Protein AF-A0A661MQ42-F1 (afdb_monomer)

pLDDT: mean 86.39, std 15.48, range [38.09, 98.25]

Radius of gyration: 17.0 Å; Cα contacts (8 Å, |Δi|>4): 40; chains: 1; bounding box: 47×25×42 Å

Foldseek 3Di:
DVVVVVVVCVVCVVDVVFKDKDDDDDDWDWDPVDPDIDTDDDPDIDIDTDDPDPPPPDD

Nearest PDB structures (foldseek):
  1c4p-assembly1_B  TM=2.933E-01  e=4.175E+00  Streptococcus dysgalactiae subsp. equisimilis

Sequence (59 aa):
NAFAILQMKTIFGVLLNNYDFELVGDPMDTDFGRIVLGPKPPINVRYRKRGTSDARVSA

Secondary structure (DSSP, 8-state):
-HHHHHHHHHHHHHHHHHEEEEE-SSPPPEETTSSS-EEPSP--EEEEEPPS-S-S---

Structure (mmCIF, N/CA/C/O backbone):
data_AF-A0A661MQ42-F1
#
_entry.id   AF-A0A661MQ42-F1
#
loop_
_atom_site.group_PDB
_atom_site.id
_atom_site.type_symbol
_atom_site.label_atom_id
_atom_site.label_alt_id
_atom_site.label_comp_id
_atom_site.label_asym_id
_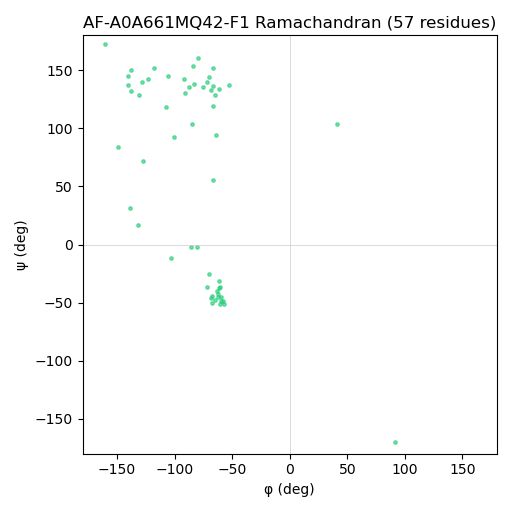atom_site.label_entity_id
_atom_site.label_seq_id
_atom_site.pdbx_PDB_ins_code
_atom_site.Cartn_x
_atom_site.Cartn_y
_atom_site.Cartn_z
_atom_site.occupancy
_atom_site.B_iso_or_equiv
_atom_site.auth_seq_id
_atom_site.auth_comp_id
_atom_site.auth_asym_id
_atom_site.auth_atom_id
_atom_site.pdbx_PDB_model_num
ATOM 1 N N . ASN A 1 1 ? 16.734 8.465 5.408 1.00 76.56 1 ASN A N 1
ATOM 2 C CA . ASN A 1 1 ? 15.879 9.672 5.392 1.00 76.56 1 ASN A CA 1
ATOM 3 C C . ASN A 1 1 ? 14.774 9.498 6.433 1.00 76.56 1 ASN A C 1
ATOM 5 O O . ASN A 1 1 ? 13.944 8.612 6.261 1.00 76.56 1 ASN A O 1
ATOM 9 N N . ALA A 1 2 ? 14.791 10.269 7.525 1.00 92.31 2 ALA A N 1
ATOM 10 C CA . ALA A 1 2 ? 13.831 10.120 8.628 1.00 92.31 2 ALA A CA 1
ATOM 11 C C . ALA A 1 2 ? 12.374 10.365 8.191 1.00 92.31 2 ALA A C 1
ATOM 13 O O . ALA A 1 2 ? 11.463 9.702 8.681 1.00 92.31 2 ALA A O 1
ATOM 14 N N . PHE A 1 3 ? 12.169 11.243 7.205 1.00 96.31 3 PHE A N 1
ATOM 15 C CA . PHE A 1 3 ? 10.853 11.541 6.648 1.00 96.31 3 PHE A CA 1
ATOM 16 C C . PHE A 1 3 ? 10.200 10.317 5.991 1.00 96.31 3 PHE A C 1
ATOM 18 O O . PHE A 1 3 ? 9.048 10.012 6.279 1.00 96.31 3 PHE A O 1
ATOM 25 N N . ALA A 1 4 ? 10.950 9.560 5.182 1.00 96.19 4 ALA A N 1
ATOM 26 C CA . ALA A 1 4 ? 10.432 8.363 4.513 1.00 96.19 4 ALA A CA 1
ATOM 27 C C . ALA A 1 4 ? 9.978 7.289 5.518 1.00 96.19 4 ALA A C 1
ATOM 29 O O . ALA A 1 4 ? 8.959 6.629 5.324 1.00 96.19 4 ALA A O 1
ATOM 30 N N . ILE A 1 5 ? 10.711 7.143 6.626 1.00 97.38 5 ILE A N 1
ATOM 31 C CA . ILE A 1 5 ? 10.360 6.198 7.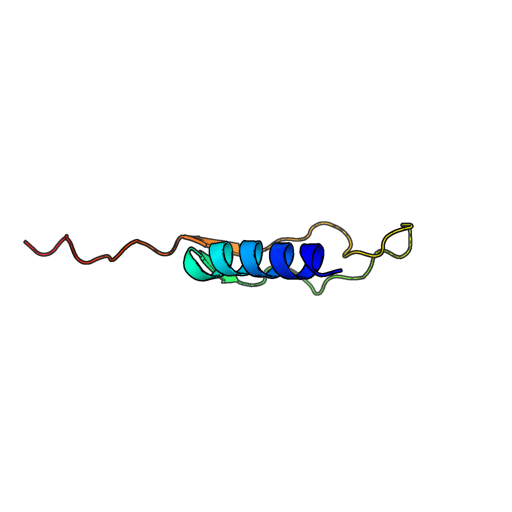692 1.00 97.38 5 ILE A CA 1
ATOM 32 C C . ILE A 1 5 ? 9.085 6.650 8.405 1.00 97.38 5 ILE A C 1
ATOM 34 O O . ILE A 1 5 ? 8.191 5.832 8.621 1.00 97.38 5 ILE A O 1
ATOM 38 N N . LEU A 1 6 ? 8.991 7.938 8.754 1.00 97.62 6 LEU A N 1
ATOM 39 C CA . LEU A 1 6 ? 7.791 8.504 9.367 1.00 97.62 6 LEU A CA 1
ATOM 40 C C . LEU A 1 6 ? 6.575 8.301 8.459 1.00 97.62 6 LEU A C 1
ATOM 42 O O . LEU A 1 6 ? 5.569 7.765 8.909 1.00 97.62 6 LEU A O 1
ATOM 46 N N . GLN A 1 7 ? 6.699 8.639 7.175 1.00 97.44 7 GLN A N 1
ATOM 47 C CA . GLN A 1 7 ? 5.627 8.504 6.194 1.00 97.44 7 GLN A CA 1
ATOM 48 C C . GLN A 1 7 ? 5.111 7.064 6.105 1.00 97.44 7 GLN A C 1
ATOM 50 O O . GLN A 1 7 ? 3.907 6.842 6.235 1.00 97.44 7 GLN A O 1
ATOM 55 N N . MET A 1 8 ? 6.006 6.083 5.936 1.00 97.44 8 MET A N 1
ATOM 56 C CA . MET A 1 8 ? 5.605 4.674 5.877 1.00 97.44 8 MET A CA 1
ATOM 57 C C . MET A 1 8 ? 4.895 4.247 7.162 1.00 97.44 8 MET A C 1
ATOM 59 O O . MET A 1 8 ? 3.806 3.681 7.103 1.00 97.44 8 MET A O 1
ATOM 63 N N . LYS A 1 9 ? 5.466 4.561 8.331 1.00 97.75 9 LYS A N 1
ATOM 64 C CA . LYS A 1 9 ? 4.874 4.182 9.621 1.00 97.75 9 LYS A CA 1
ATOM 65 C C . LYS A 1 9 ? 3.504 4.812 9.841 1.00 97.75 9 LYS A C 1
ATOM 67 O O . LYS A 1 9 ? 2.599 4.123 10.302 1.00 97.75 9 LYS A O 1
ATOM 72 N N . THR A 1 10 ? 3.336 6.087 9.500 1.00 98.25 10 THR A N 1
ATOM 73 C CA . THR A 1 10 ? 2.054 6.782 9.640 1.00 98.25 10 THR A CA 1
ATOM 74 C C . THR A 1 10 ? 0.998 6.175 8.723 1.00 98.25 10 THR A C 1
ATOM 76 O O . THR A 1 10 ? -0.094 5.861 9.195 1.00 98.25 10 THR A O 1
ATOM 79 N N . ILE A 1 11 ? 1.322 5.946 7.443 1.00 98.06 11 ILE A N 1
ATOM 80 C CA . ILE A 1 11 ? 0.388 5.334 6.487 1.00 98.06 11 ILE A CA 1
ATOM 81 C C . ILE A 1 11 ? -0.013 3.931 6.962 1.00 98.06 11 ILE A C 1
ATOM 83 O O . ILE A 1 11 ? -1.205 3.649 7.091 1.00 98.06 11 ILE A O 1
ATOM 87 N N . PHE A 1 12 ? 0.956 3.071 7.294 1.00 97.12 12 PHE A N 1
ATOM 88 C CA . PHE A 1 12 ? 0.664 1.716 7.771 1.00 97.12 12 PHE A CA 1
ATOM 89 C C . PHE A 1 12 ? -0.107 1.712 9.093 1.00 97.12 12 PHE A C 1
ATOM 91 O O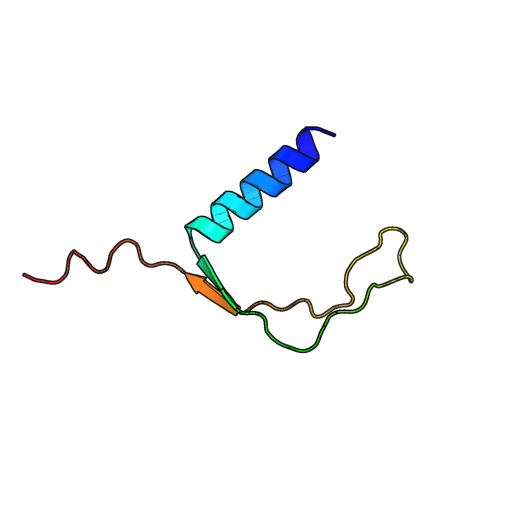 . PHE A 1 12 ? -1.042 0.930 9.236 1.00 97.12 12 PHE A O 1
ATOM 98 N N . GLY A 1 13 ? 0.223 2.601 10.032 1.00 97.81 13 GLY A N 1
ATOM 99 C CA . GLY A 1 13 ? -0.481 2.709 11.310 1.00 97.81 13 GLY A CA 1
ATOM 100 C C . GLY A 1 13 ? -1.965 3.031 11.136 1.00 97.81 13 GLY A C 1
ATOM 101 O O . GLY A 1 13 ? -2.810 2.369 11.733 1.00 97.81 13 GLY A O 1
ATOM 102 N N . VAL A 1 14 ? -2.302 3.991 10.268 1.00 96.88 14 VAL A N 1
ATOM 103 C CA . VAL A 1 14 ? -3.703 4.351 9.984 1.00 96.88 14 VAL A CA 1
ATOM 104 C C . VAL A 1 14 ? -4.437 3.218 9.267 1.00 96.88 14 VAL A C 1
ATOM 106 O O . VAL A 1 14 ? -5.576 2.903 9.617 1.00 96.88 14 VAL A O 1
ATOM 109 N N . LEU A 1 15 ? -3.805 2.602 8.265 1.00 96.62 15 LEU A N 1
ATOM 110 C CA . LEU A 1 15 ? -4.434 1.550 7.470 1.00 96.62 15 LEU A CA 1
ATOM 111 C C . LEU A 1 15 ? -4.688 0.287 8.300 1.00 96.62 15 LEU A C 1
ATOM 113 O O . LEU A 1 15 ? -5.818 -0.193 8.338 1.00 96.62 15 LEU A O 1
ATOM 117 N N . LEU A 1 16 ? -3.681 -0.208 9.019 1.00 95.19 16 LEU A N 1
ATOM 118 C CA . LEU A 1 16 ? -3.788 -1.437 9.814 1.00 95.19 16 LEU A CA 1
ATOM 119 C C . LEU A 1 16 ? -4.682 -1.275 11.051 1.00 95.19 16 LEU A C 1
ATOM 121 O O . LEU A 1 16 ? -5.257 -2.254 11.524 1.00 95.19 16 LEU A O 1
ATOM 125 N N . ASN A 1 17 ? -4.828 -0.056 11.581 1.00 95.44 17 ASN A N 1
ATOM 126 C CA . ASN A 1 17 ? -5.760 0.203 12.678 1.00 95.44 17 ASN A CA 1
ATOM 127 C C . ASN A 1 17 ? -7.224 0.147 12.220 1.00 95.44 17 ASN A C 1
ATOM 129 O O . ASN A 1 17 ? -8.087 -0.318 12.960 1.00 95.44 17 ASN A O 1
ATOM 133 N N . ASN A 1 18 ? -7.501 0.624 11.004 1.00 96.06 18 ASN A N 1
ATOM 134 C CA . ASN A 1 18 ? -8.863 0.872 10.535 1.00 96.06 18 ASN A CA 1
ATOM 135 C C . ASN A 1 18 ? -9.393 -0.189 9.566 1.00 96.06 18 ASN A C 1
ATOM 137 O O . ASN A 1 18 ? -10.589 -0.174 9.277 1.00 96.06 18 ASN A O 1
ATOM 141 N N . TYR A 1 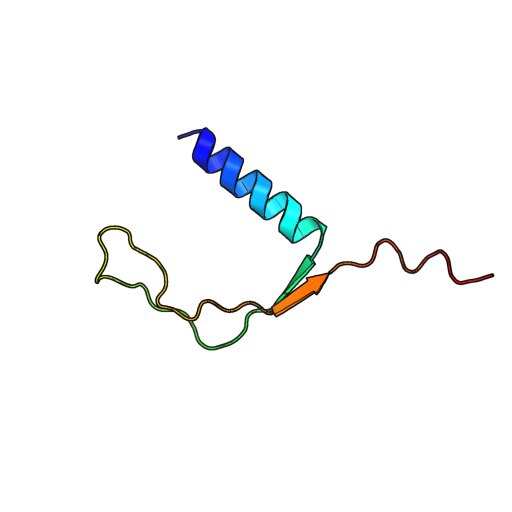19 ? -8.546 -1.082 9.052 1.00 97.00 19 TYR A N 1
ATOM 142 C CA . TYR A 1 19 ? -8.920 -2.039 8.014 1.00 97.00 19 TYR A CA 1
ATOM 143 C C . TYR A 1 19 ? -8.294 -3.417 8.238 1.00 97.00 19 TYR A C 1
ATOM 145 O O . TYR A 1 19 ? -7.158 -3.536 8.693 1.00 97.00 19 TYR A O 1
ATOM 153 N N . ASP A 1 20 ? -9.044 -4.452 7.870 1.00 96.06 20 ASP A N 1
ATOM 154 C CA . ASP A 1 20 ? -8.515 -5.790 7.612 1.00 96.06 20 ASP A CA 1
ATOM 155 C C . ASP A 1 20 ? -8.175 -5.913 6.127 1.00 96.06 20 ASP A C 1
ATOM 157 O O . ASP A 1 20 ? -8.920 -5.391 5.294 1.00 96.06 20 ASP A O 1
ATOM 161 N N . PHE A 1 21 ? -7.082 -6.606 5.803 1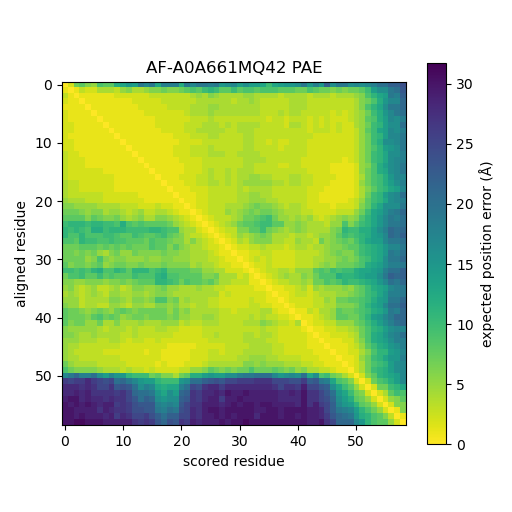.00 95.12 21 PHE A N 1
ATOM 162 C CA . PHE A 1 21 ? -6.587 -6.771 4.436 1.00 95.12 21 PHE A CA 1
ATOM 163 C C . PHE A 1 21 ? -6.464 -8.245 4.058 1.00 95.12 21 PHE A C 1
ATOM 165 O O . PHE A 1 21 ? -6.023 -9.063 4.862 1.00 95.12 21 PHE A O 1
ATOM 172 N N . GLU A 1 22 ? -6.780 -8.549 2.803 1.00 93.31 22 GLU A N 1
ATOM 173 C CA . GLU A 1 22 ? -6.562 -9.852 2.180 1.00 93.31 22 GLU A CA 1
ATOM 174 C C . GLU A 1 22 ? -5.813 -9.676 0.859 1.00 93.31 22 GLU A C 1
ATOM 176 O O . GLU A 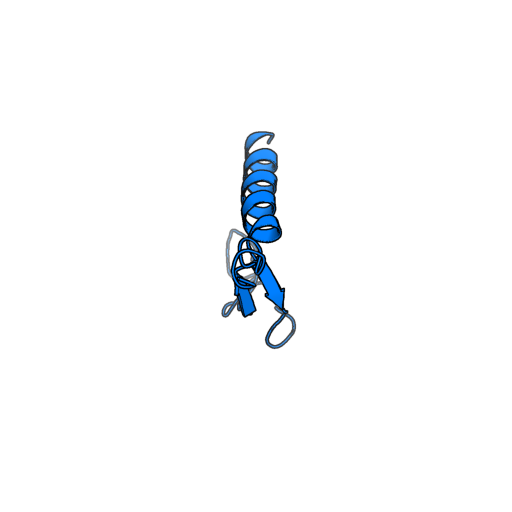1 22 ? -6.092 -8.759 0.076 1.00 93.31 22 GLU A O 1
ATOM 181 N N . LEU A 1 23 ? -4.870 -10.582 0.603 1.00 88.81 23 LEU A N 1
ATOM 182 C CA . LEU A 1 23 ? -4.156 -10.642 -0.668 1.00 88.81 23 LEU A CA 1
ATOM 183 C C . LEU A 1 23 ? -5.084 -11.173 -1.763 1.00 88.81 23 LEU A C 1
ATOM 185 O O . LEU A 1 23 ? -5.873 -12.092 -1.538 1.00 88.81 23 LEU A O 1
ATOM 189 N N . VAL A 1 24 ? -4.989 -10.583 -2.953 1.00 90.56 24 VAL A N 1
ATOM 190 C CA . VAL A 1 24 ? -5.831 -10.933 -4.099 1.00 90.56 24 VAL A CA 1
ATOM 191 C C . VAL A 1 24 ? -4.991 -10.980 -5.359 1.00 90.56 24 VAL A C 1
ATOM 193 O O . VAL A 1 24 ? -4.295 -10.018 -5.667 1.00 90.56 24 VAL A O 1
ATOM 196 N N . GLY A 1 25 ? -5.159 -12.056 -6.124 1.00 84.62 25 GLY A N 1
ATOM 197 C CA . GLY A 1 25 ? -4.481 -12.254 -7.399 1.00 84.62 25 GLY A CA 1
ATOM 198 C C . GLY A 1 25 ? -3.162 -13.004 -7.256 1.00 84.62 25 GLY A C 1
ATOM 199 O O . GLY A 1 25 ? -2.858 -13.568 -6.204 1.00 84.62 25 GLY A O 1
ATOM 200 N N . ASP A 1 26 ? -2.418 -13.022 -8.354 1.00 84.88 26 ASP A N 1
ATOM 201 C CA . ASP A 1 26 ? -1.146 -13.723 -8.463 1.00 84.88 26 ASP A CA 1
ATOM 202 C C . ASP A 1 26 ? 0.007 -12.920 -7.833 1.00 84.88 26 ASP A C 1
ATOM 204 O O . ASP A 1 26 ? -0.101 -11.702 -7.645 1.00 84.88 26 ASP A O 1
ATOM 208 N N . PRO A 1 27 ? 1.133 -13.579 -7.502 1.00 83.19 27 PRO A N 1
ATOM 209 C CA . PRO A 1 27 ? 2.352 -12.897 -7.090 1.00 83.19 27 PRO A CA 1
ATOM 210 C C . PRO A 1 27 ? 2.786 -11.830 -8.102 1.00 83.19 27 PRO A C 1
ATOM 212 O O . PRO A 1 27 ? 2.766 -12.040 -9.312 1.00 83.19 27 PRO A O 1
ATOM 215 N N . MET A 1 28 ? 3.191 -10.675 -7.580 1.00 86.19 28 MET A N 1
ATOM 216 C CA . MET A 1 28 ? 3.502 -9.491 -8.376 1.00 86.19 28 MET A CA 1
ATOM 217 C C . MET A 1 28 ? 4.979 -9.458 -8.769 1.00 86.19 28 MET A C 1
ATOM 219 O O . MET A 1 28 ? 5.852 -9.541 -7.905 1.00 86.19 28 MET A O 1
ATOM 223 N N . ASP A 1 29 ? 5.250 -9.244 -10.055 1.00 89.62 29 ASP A N 1
ATOM 224 C CA . ASP A 1 29 ? 6.605 -9.042 -10.572 1.00 89.62 29 ASP A CA 1
ATOM 225 C C . ASP A 1 29 ? 7.069 -7.586 -10.447 1.00 89.62 29 ASP A C 1
ATOM 227 O O . ASP A 1 29 ? 6.281 -6.638 -10.519 1.00 89.62 29 ASP A O 1
ATOM 231 N N . THR A 1 30 ? 8.385 -7.399 -10.369 1.00 91.50 30 THR A N 1
ATOM 232 C CA . THR A 1 30 ? 9.026 -6.080 -10.436 1.00 91.50 30 THR A CA 1
ATOM 233 C C . THR A 1 30 ? 9.047 -5.539 -11.872 1.00 91.50 30 THR A C 1
ATOM 235 O O . THR A 1 30 ? 9.393 -6.240 -12.826 1.00 91.50 30 THR A O 1
ATOM 238 N N . ASP A 1 31 ? 8.703 -4.264 -12.035 1.00 90.44 31 ASP A N 1
ATOM 239 C CA . ASP A 1 31 ? 8.845 -3.491 -13.267 1.00 90.44 31 ASP A CA 1
ATOM 240 C C . ASP A 1 31 ? 10.265 -2.910 -13.368 1.00 90.44 31 ASP A C 1
ATOM 242 O O . ASP A 1 31 ? 10.607 -1.928 -12.706 1.00 90.44 31 ASP A O 1
ATOM 246 N N . PHE A 1 32 ? 11.093 -3.531 -14.211 1.00 89.31 32 PHE A N 1
ATOM 247 C CA . PHE A 1 32 ? 12.450 -3.071 -14.529 1.00 89.31 32 PHE A CA 1
ATOM 248 C C . PHE A 1 32 ? 12.493 -2.038 -15.667 1.00 89.31 32 PHE A C 1
ATOM 250 O O . PHE A 1 32 ? 13.569 -1.551 -16.005 1.00 89.31 32 PHE A O 1
ATOM 257 N N . GLY A 1 33 ? 11.350 -1.692 -16.272 1.00 89.19 33 GLY A N 1
ATOM 258 C CA . GLY A 1 33 ? 11.270 -0.711 -17.359 1.00 89.19 33 GLY A CA 1
ATOM 259 C C . GLY A 1 33 ? 11.287 0.747 -16.889 1.00 89.19 33 GLY A C 1
ATOM 260 O O . GLY A 1 33 ? 11.233 1.660 -17.712 1.00 89.19 33 GLY A O 1
ATOM 261 N N . ARG A 1 34 ? 11.335 0.986 -15.573 1.00 84.44 34 ARG A N 1
ATOM 262 C CA . ARG A 1 34 ? 11.245 2.317 -14.960 1.00 84.44 34 ARG A CA 1
ATOM 263 C C . ARG A 1 34 ? 12.514 2.672 -14.197 1.00 84.44 34 ARG A C 1
ATOM 265 O O . ARG A 1 34 ? 13.183 1.814 -13.636 1.00 84.44 34 ARG A O 1
ATOM 272 N N . ILE A 1 35 ? 12.782 3.977 -14.111 1.00 90.44 35 ILE A N 1
ATOM 273 C CA . ILE A 1 35 ? 13.892 4.536 -13.318 1.00 90.44 35 ILE A CA 1
ATOM 274 C C . ILE A 1 35 ? 13.736 4.179 -11.834 1.00 90.44 35 ILE A C 1
ATOM 276 O O . ILE A 1 35 ? 14.718 3.916 -11.146 1.00 90.44 35 ILE A O 1
ATOM 280 N N . VAL A 1 36 ? 12.495 4.160 -11.344 1.00 90.12 36 VAL A N 1
ATOM 281 C CA . VAL A 1 36 ? 12.166 3.721 -9.988 1.00 90.12 36 VAL A CA 1
ATOM 282 C C . VAL A 1 36 ? 11.480 2.370 -10.079 1.00 90.12 36 VAL A C 1
ATOM 284 O O . VAL A 1 36 ? 10.408 2.258 -10.676 1.00 90.12 36 VAL A O 1
ATOM 287 N N . LEU A 1 37 ? 12.106 1.363 -9.473 1.00 92.38 37 LEU A N 1
ATOM 288 C CA . LEU A 1 37 ? 11.578 0.007 -9.416 1.00 92.38 37 LEU A CA 1
ATOM 289 C C . LEU A 1 37 ? 10.305 -0.032 -8.566 1.00 92.38 37 LEU A C 1
ATOM 291 O O . LEU A 1 37 ? 10.242 0.545 -7.479 1.00 92.38 37 LEU A O 1
ATOM 295 N N . GLY A 1 38 ? 9.306 -0.755 -9.056 1.00 90.12 38 GLY A N 1
ATOM 296 C CA . GLY A 1 38 ? 8.049 -0.991 -8.358 1.00 90.12 38 GLY A CA 1
ATO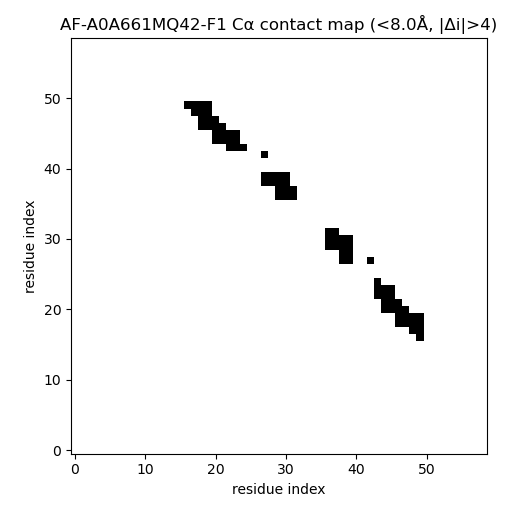M 297 C C . GLY A 1 38 ? 7.332 -2.212 -8.929 1.00 90.12 38 GLY A C 1
ATOM 298 O O . GLY A 1 38 ? 7.786 -2.768 -9.924 1.00 90.12 38 GLY A O 1
ATOM 299 N N . PRO A 1 39 ? 6.234 -2.662 -8.315 1.00 91.06 39 PRO A N 1
ATOM 300 C CA . PRO A 1 39 ? 5.456 -3.783 -8.832 1.00 91.06 39 PRO A CA 1
ATOM 301 C C . PRO A 1 39 ? 4.712 -3.412 -10.127 1.00 91.06 39 PRO A C 1
ATOM 303 O O . PRO A 1 39 ? 4.224 -2.287 -10.274 1.00 91.06 39 PRO A O 1
ATOM 306 N N . LYS A 1 40 ? 4.596 -4.362 -11.062 1.00 90.19 40 LYS A N 1
ATOM 307 C CA . LYS A 1 40 ? 3.821 -4.186 -12.304 1.00 90.19 40 LYS A CA 1
ATOM 308 C C . LYS A 1 40 ? 2.320 -4.110 -11.995 1.00 90.19 40 LYS A C 1
ATOM 310 O O . LYS A 1 40 ? 1.840 -4.960 -11.265 1.00 90.19 40 LYS A O 1
ATOM 315 N N . PRO A 1 41 ? 1.545 -3.156 -12.536 1.00 84.25 41 PRO A N 1
ATOM 316 C CA . PRO A 1 41 ? 0.099 -3.108 -12.310 1.00 84.25 41 PRO A CA 1
ATOM 317 C C . PRO A 1 41 ? -0.626 -4.307 -12.956 1.00 84.25 41 PRO A C 1
ATOM 319 O O . PRO A 1 41 ? -0.169 -4.791 -13.993 1.00 84.25 41 PRO A O 1
ATOM 322 N N . PRO A 1 42 ? -1.783 -4.739 -12.415 1.00 89.19 42 PRO A N 1
ATOM 323 C CA . PRO A 1 42 ? -2.541 -4.123 -11.316 1.00 89.19 42 PRO A CA 1
ATOM 324 C C . PRO A 1 42 ? -2.107 -4.586 -9.911 1.00 89.19 42 PRO A C 1
ATOM 326 O O . PRO A 1 42 ? -1.978 -5.776 -9.663 1.00 89.19 42 PRO A O 1
ATOM 329 N N . ILE A 1 43 ? -1.957 -3.649 -8.962 1.00 89.88 43 ILE A N 1
ATOM 330 C CA . ILE A 1 43 ? -1.614 -3.938 -7.554 1.00 89.88 43 ILE A CA 1
ATOM 331 C C . ILE A 1 43 ? -2.893 -3.871 -6.719 1.00 89.88 43 ILE A C 1
ATOM 333 O O . ILE A 1 43 ? -3.300 -2.797 -6.274 1.00 89.88 43 ILE A O 1
ATOM 337 N N . ASN A 1 44 ? -3.546 -5.015 -6.537 1.00 90.44 44 ASN A N 1
ATOM 338 C CA . ASN A 1 44 ? -4.847 -5.084 -5.880 1.00 90.44 44 ASN A CA 1
ATOM 339 C C . ASN A 1 44 ? -4.737 -5.652 -4.463 1.00 90.44 44 ASN A C 1
ATOM 341 O O . ASN A 1 44 ? -3.964 -6.567 -4.193 1.00 90.44 44 ASN A O 1
ATOM 345 N N . VAL A 1 45 ? -5.566 -5.135 -3.559 1.00 92.56 45 VAL A N 1
ATOM 346 C CA . VAL A 1 45 ? -5.747 -5.671 -2.207 1.00 92.56 45 VAL A CA 1
ATOM 347 C C . VAL A 1 45 ? -7.226 -5.589 -1.848 1.00 92.56 45 VAL A C 1
ATOM 349 O O . VAL A 1 45 ? -7.887 -4.588 -2.138 1.00 92.56 45 VAL A O 1
ATOM 352 N N . ARG A 1 46 ? -7.766 -6.643 -1.234 1.00 95.06 46 ARG A N 1
ATOM 353 C CA . ARG A 1 46 ? -9.106 -6.589 -0.639 1.00 95.06 46 ARG A CA 1
ATOM 354 C C . ARG A 1 46 ? -8.988 -5.980 0.745 1.00 95.06 46 ARG A C 1
ATOM 356 O O . ARG A 1 46 ? -8.069 -6.311 1.488 1.00 95.06 46 ARG A O 1
ATOM 363 N N . TYR A 1 47 ? -9.925 -5.110 1.095 1.00 96.12 47 TYR A N 1
ATOM 364 C CA . TYR A 1 47 ? -9.967 -4.514 2.418 1.00 96.12 47 TYR A CA 1
ATOM 365 C C . TYR A 1 47 ? -11.390 -4.449 2.955 1.00 96.12 47 TYR A C 1
ATOM 367 O O . TYR A 1 47 ? -12.355 -4.290 2.206 1.00 96.12 47 TYR A O 1
ATOM 375 N N . ARG A 1 48 ? -11.506 -4.527 4.278 1.00 95.94 48 ARG A N 1
ATOM 376 C CA . ARG A 1 48 ? -12.758 -4.318 5.005 1.00 95.94 48 ARG A CA 1
ATOM 377 C C . ARG A 1 48 ? -12.509 -3.341 6.138 1.00 95.94 48 ARG A C 1
ATOM 379 O O . ARG A 1 48 ? -11.585 -3.531 6.922 1.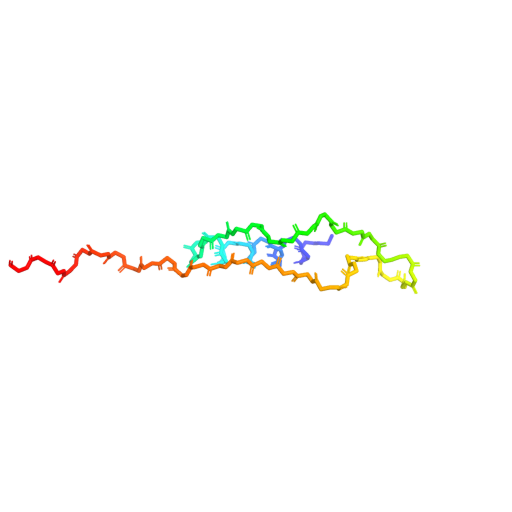00 95.94 48 ARG A O 1
ATOM 386 N N . LYS A 1 49 ? -13.328 -2.293 6.238 1.00 95.19 49 LYS A N 1
ATOM 387 C CA . LYS A 1 49 ? -13.241 -1.342 7.351 1.00 95.19 49 LYS A CA 1
ATOM 388 C C . LYS A 1 49 ? -13.582 -2.056 8.656 1.00 95.19 49 LYS A C 1
ATOM 390 O O . LYS A 1 49 ? -14.627 -2.699 8.756 1.00 95.19 49 LYS A O 1
ATOM 395 N N . ARG A 1 50 ? -12.719 -1.920 9.658 1.00 92.12 50 ARG A N 1
ATOM 396 C CA . ARG A 1 50 ? -12.987 -2.372 11.021 1.00 92.12 50 ARG A CA 1
ATOM 397 C C . ARG A 1 50 ? -14.112 -1.508 11.578 1.00 92.12 50 ARG A C 1
ATOM 399 O O . ARG A 1 50 ? -14.000 -0.283 11.625 1.00 92.12 50 ARG A O 1
ATOM 406 N N . GLY A 1 51 ? -15.232 -2.138 11.927 1.00 79.50 51 GLY A N 1
ATOM 407 C CA . GLY A 1 51 ? -16.332 -1.447 12.586 1.00 79.50 51 GLY A CA 1
ATOM 408 C C . GLY A 1 51 ? -15.845 -0.888 13.919 1.00 79.50 51 GLY A C 1
ATOM 409 O O . GLY A 1 51 ? -15.172 -1.585 14.677 1.00 79.50 51 GLY A O 1
ATOM 410 N N . THR A 1 52 ? -16.171 0.366 14.220 1.00 62.41 52 THR A N 1
ATOM 411 C CA . THR A 1 52 ? -16.108 0.859 15.596 1.00 62.41 52 THR A CA 1
ATOM 412 C C . THR A 1 52 ? -17.138 0.069 16.385 1.00 62.41 52 THR A C 1
ATOM 414 O O . THR A 1 52 ? -18.307 0.426 16.332 1.00 62.41 52 THR A O 1
ATOM 417 N N . SER A 1 53 ? -16.710 -1.018 17.032 1.00 51.16 53 SER A N 1
ATOM 418 C CA . SER A 1 53 ? -17.466 -1.784 18.027 1.00 51.16 53 SER A CA 1
ATOM 419 C C . SER A 1 53 ? -18.951 -1.989 17.698 1.00 51.16 53 SER A C 1
ATOM 421 O O . SER A 1 53 ? -19.786 -1.118 17.948 1.00 51.16 53 SER A O 1
ATOM 423 N N . ASP A 1 54 ? -19.287 -3.195 17.260 1.00 51.88 54 ASP A N 1
ATOM 424 C CA . ASP A 1 54 ? -20.639 -3.758 17.271 1.00 51.88 54 ASP A CA 1
ATOM 425 C C . ASP A 1 54 ? -21.128 -3.978 18.730 1.00 51.88 54 ASP A C 1
ATOM 427 O O . ASP A 1 54 ? -21.403 -5.086 19.170 1.00 51.88 54 ASP A O 1
ATOM 431 N N . ALA A 1 55 ? -21.111 -2.912 19.542 1.00 49.62 55 ALA A N 1
ATOM 432 C CA . ALA A 1 55 ? -21.336 -2.919 20.993 1.00 49.62 55 ALA A CA 1
ATOM 433 C C . ALA A 1 55 ? -22.204 -1.731 21.453 1.00 49.62 55 ALA A C 1
ATOM 435 O O . ALA A 1 55 ? -22.043 -1.204 22.553 1.00 49.62 55 ALA A O 1
ATOM 436 N N . ARG A 1 56 ? -23.121 -1.274 20.591 1.00 51.06 56 ARG A N 1
ATOM 437 C CA . ARG A 1 56 ? -24.222 -0.363 20.964 1.00 51.06 56 ARG A CA 1
ATOM 438 C C . ARG A 1 56 ? -25.592 -0.816 20.449 1.00 51.06 56 ARG A C 1
ATOM 440 O O . ARG A 1 56 ? -26.527 -0.026 20.456 1.00 51.06 56 ARG A O 1
ATOM 447 N N . VAL A 1 57 ? -25.732 -2.080 20.043 1.00 52.31 57 VAL A N 1
ATOM 448 C CA . VAL A 1 57 ? -27.036 -2.675 19.710 1.00 52.31 57 VAL A CA 1
ATOM 449 C C . VAL A 1 57 ? -27.214 -3.973 20.493 1.00 52.31 57 VAL A C 1
ATOM 451 O O . VAL A 1 57 ? -27.120 -5.079 19.979 1.00 52.31 57 VAL A O 1
ATOM 454 N N . SER A 1 58 ? -27.427 -3.823 21.791 1.00 41.12 58 SER A N 1
ATOM 455 C CA . SER A 1 58 ? -28.179 -4.770 22.616 1.00 41.12 58 SER A CA 1
ATOM 456 C C . SER A 1 58 ? -28.812 -3.913 23.703 1.00 41.12 58 SER A C 1
ATOM 458 O O . SER A 1 58 ? -28.196 -3.627 24.727 1.00 41.12 58 SER A O 1
ATOM 460 N N . ALA A 1 59 ? -29.960 -3.349 23.325 1.00 38.09 59 ALA A N 1
ATOM 461 C CA . ALA A 1 59 ? -30.926 -2.725 24.218 1.00 38.09 59 ALA A CA 1
ATOM 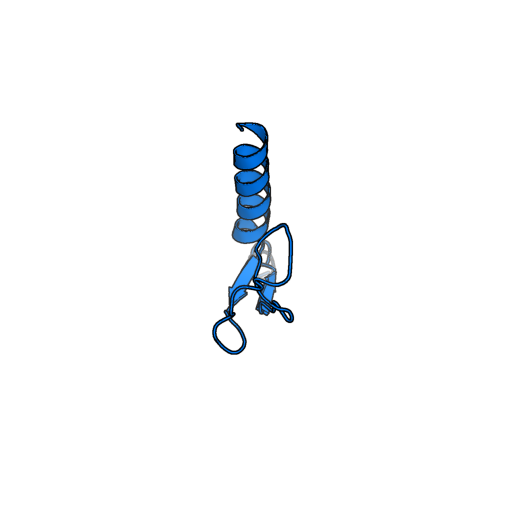462 C C . ALA A 1 59 ? -31.610 -3.792 25.081 1.00 38.09 59 ALA A C 1
ATOM 464 O O . ALA A 1 59 ? -31.650 -4.961 24.629 1.00 38.09 59 ALA A O 1
#

Mean predicted aligned error: 7.71 Å

Solvent-accessible surface area (backbone atoms only — not comparable to full-atom values): 3960 Å² total; per-residue (Å²): 112,73,64,63,54,50,52,53,52,52,54,50,52,57,48,62,72,42,32,49,77,44,90,53,84,76,89,76,52,75,34,80,92,44,96,68,74,44,70,46,82,85,87,59,68,47,74,45,74,56,73,85,63,99,77,84,84,81,130